Protein AF-A0A7J4V2Z4-F1 (afdb_monomer_lite)

Structure (mmCIF, N/CA/C/O backbone):
data_AF-A0A7J4V2Z4-F1
#
_entry.id   AF-A0A7J4V2Z4-F1
#
loop_
_atom_site.group_PDB
_atom_site.id
_atom_site.type_symbol
_atom_site.label_atom_id
_atom_site.label_alt_id
_atom_site.label_comp_id
_atom_site.label_asym_id
_atom_site.label_entity_id
_atom_site.label_seq_id
_atom_site.pdbx_PDB_ins_code
_atom_site.Cartn_x
_atom_site.Cartn_y
_atom_site.Cartn_z
_atom_site.occupancy
_atom_site.B_iso_or_equiv
_atom_site.auth_seq_id
_atom_site.auth_comp_id
_atom_site.auth_asym_id
_atom_site.auth_atom_id
_atom_site.pdbx_PDB_model_num
ATOM 1 N N . MET A 1 1 ? -22.629 7.817 6.655 1.00 88.19 1 MET A N 1
ATOM 2 C CA . MET A 1 1 ? -21.890 8.121 5.411 1.00 88.19 1 MET A CA 1
ATOM 3 C C . MET A 1 1 ? -20.727 7.150 5.330 1.00 88.19 1 MET A C 1
ATOM 5 O O . MET A 1 1 ? -20.129 6.923 6.371 1.00 88.19 1 MET A O 1
ATOM 9 N N . ILE A 1 2 ? -20.471 6.540 4.171 1.00 96.44 2 ILE A N 1
ATOM 10 C CA . ILE A 1 2 ? -19.297 5.675 3.965 1.00 96.44 2 ILE A CA 1
ATOM 11 C C . ILE A 1 2 ? -18.161 6.557 3.443 1.00 96.44 2 ILE A C 1
ATOM 13 O O . ILE A 1 2 ? -18.364 7.280 2.471 1.00 96.44 2 ILE A O 1
ATOM 17 N N . VAL A 1 3 ? -16.998 6.500 4.089 1.00 98.25 3 VAL A N 1
ATOM 18 C CA . VAL A 1 3 ? -15.774 7.203 3.687 1.00 98.25 3 VAL A CA 1
ATOM 19 C C . VAL A 1 3 ? -14.789 6.193 3.104 1.00 98.25 3 VAL A C 1
ATOM 21 O O . VAL A 1 3 ? -14.473 5.195 3.756 1.00 98.25 3 VAL A O 1
ATOM 24 N N . VAL A 1 4 ? -14.303 6.458 1.891 1.00 98.56 4 VAL A N 1
ATOM 25 C CA . VAL A 1 4 ? -13.264 5.659 1.226 1.00 98.56 4 VAL A CA 1
ATOM 26 C C . VAL A 1 4 ? -11.948 6.433 1.288 1.00 98.56 4 VAL A C 1
ATOM 28 O O . VAL A 1 4 ? -11.882 7.567 0.817 1.00 98.56 4 VAL A O 1
ATOM 31 N N . GLY A 1 5 ? -10.923 5.854 1.910 1.00 98.56 5 GLY A N 1
ATOM 32 C CA . GLY A 1 5 ? -9.584 6.438 1.969 1.00 98.56 5 GLY A CA 1
ATOM 33 C C . GLY A 1 5 ? -8.824 6.202 0.664 1.00 98.56 5 GLY A C 1
ATOM 34 O O . GLY A 1 5 ? -8.609 5.056 0.292 1.00 98.56 5 GLY A O 1
ATOM 35 N N . GLU A 1 6 ? -8.405 7.271 -0.012 1.00 98.56 6 GLU A N 1
ATOM 36 C CA . GLU A 1 6 ? -7.800 7.235 -1.359 1.00 98.56 6 GLU A CA 1
ATOM 37 C C . GLU A 1 6 ? -6.263 7.137 -1.375 1.00 98.56 6 GLU A C 1
ATOM 39 O O . GLU A 1 6 ? -5.624 7.149 -2.431 1.00 98.56 6 GLU A O 1
ATOM 44 N N . ARG A 1 7 ? -5.615 7.149 -0.205 1.00 98.44 7 ARG A N 1
ATOM 45 C CA . ARG A 1 7 ? -4.197 7.524 -0.131 1.00 98.44 7 ARG A CA 1
ATOM 46 C C . ARG A 1 7 ? -3.241 6.410 -0.553 1.00 98.44 7 ARG A C 1
ATOM 48 O O . ARG A 1 7 ? -2.102 6.735 -0.900 1.00 98.44 7 ARG A O 1
ATOM 55 N N . ILE A 1 8 ? -3.680 5.147 -0.567 1.00 98.69 8 ILE A N 1
ATOM 56 C CA . ILE A 1 8 ? -2.902 3.976 -1.020 1.00 98.69 8 ILE A CA 1
ATOM 57 C C . ILE A 1 8 ? -3.048 3.833 -2.543 1.00 98.69 8 ILE A C 1
ATOM 59 O O . ILE A 1 8 ? -3.629 2.889 -3.070 1.00 98.69 8 ILE A O 1
ATOM 63 N N . ASN A 1 9 ? -2.485 4.807 -3.257 1.00 98.69 9 ASN A N 1
ATOM 64 C CA . ASN A 1 9 ? -2.526 4.864 -4.711 1.00 98.69 9 ASN A CA 1
ATOM 65 C C . ASN A 1 9 ? -1.123 5.084 -5.292 1.00 98.69 9 ASN A C 1
ATOM 67 O O . ASN A 1 9 ? -0.436 6.053 -4.960 1.00 98.69 9 ASN A O 1
ATOM 71 N N . GLY A 1 10 ? -0.693 4.191 -6.183 1.00 98.19 10 GLY A N 1
ATOM 72 C CA . GLY A 1 10 ? 0.623 4.218 -6.818 1.00 98.19 10 GLY A CA 1
ATOM 73 C C . GLY A 1 10 ? 0.871 5.398 -7.762 1.00 98.19 10 GLY A C 1
ATOM 74 O O . GLY A 1 10 ? 1.999 5.565 -8.213 1.00 98.19 10 GLY A O 1
ATOM 75 N N . GLN A 1 11 ? -0.123 6.249 -8.037 1.00 97.88 11 GLN A N 1
ATOM 76 C CA . GLN A 1 11 ? 0.109 7.570 -8.637 1.00 97.88 11 GLN A CA 1
ATOM 77 C C . GLN A 1 11 ? 0.897 8.501 -7.702 1.00 97.88 11 GLN A C 1
ATOM 79 O O . GLN A 1 11 ? 1.577 9.418 -8.163 1.00 97.88 11 GLN A O 1
ATOM 84 N N . PHE A 1 12 ? 0.843 8.275 -6.386 1.00 98.31 12 PHE A N 1
ATOM 85 C CA . PHE A 1 12 ? 1.611 9.055 -5.426 1.00 98.31 12 PHE A CA 1
ATOM 86 C C . PHE A 1 12 ? 3.058 8.543 -5.336 1.00 98.31 12 PHE A C 1
ATOM 88 O O . PHE A 1 12 ? 3.262 7.372 -5.010 1.00 98.31 12 PHE A O 1
ATOM 95 N N . PRO A 1 13 ? 4.085 9.404 -5.508 1.00 97.81 13 PRO A N 1
ATOM 96 C CA . PRO A 1 13 ? 5.477 8.957 -5.612 1.00 97.81 13 PRO A CA 1
ATOM 97 C C . PRO A 1 13 ? 5.988 8.115 -4.437 1.00 97.81 13 PRO A C 1
ATOM 99 O O . PRO A 1 13 ? 6.749 7.175 -4.643 1.00 97.81 13 PRO A O 1
ATOM 102 N N . LEU A 1 14 ? 5.577 8.429 -3.203 1.00 98.44 14 LEU A N 1
ATOM 103 C CA . LEU A 1 14 ? 5.984 7.659 -2.021 1.00 98.44 14 LEU A CA 1
ATOM 104 C C . LEU A 1 14 ? 5.327 6.275 -1.972 1.00 98.44 14 LEU A C 1
ATOM 106 O O . LEU A 1 14 ? 5.988 5.306 -1.620 1.00 98.44 14 LEU A O 1
ATOM 110 N N . VAL A 1 15 ? 4.061 6.173 -2.383 1.00 98.56 15 VAL A N 1
ATOM 111 C CA . VAL A 1 15 ? 3.347 4.890 -2.445 1.00 98.56 15 VAL A CA 1
ATOM 112 C C . VAL A 1 15 ? 3.915 4.034 -3.570 1.00 98.56 15 VAL A C 1
ATOM 114 O O . VAL A 1 15 ? 4.162 2.855 -3.352 1.00 98.56 15 VAL A O 1
ATOM 117 N N . SER A 1 16 ? 4.212 4.625 -4.736 1.00 98.12 16 SER A N 1
ATOM 118 C CA . SER A 1 16 ? 4.889 3.903 -5.819 1.00 98.12 16 SER A CA 1
ATOM 119 C C . SER A 1 16 ? 6.206 3.299 -5.345 1.00 98.12 16 SER A C 1
ATOM 121 O O . SER A 1 16 ? 6.415 2.104 -5.507 1.00 98.12 16 SER A O 1
ATOM 123 N N . LYS A 1 17 ? 7.057 4.100 -4.688 1.00 98.31 17 LYS A N 1
ATOM 124 C CA . LYS A 1 17 ? 8.332 3.620 -4.140 1.00 98.31 17 LYS A CA 1
ATOM 125 C C . LYS A 1 17 ? 8.142 2.488 -3.130 1.00 98.31 17 LYS A C 1
ATOM 127 O O . LYS A 1 17 ? 8.919 1.543 -3.145 1.00 98.31 17 LYS A O 1
ATOM 132 N N . ALA A 1 18 ? 7.120 2.571 -2.279 1.00 98.62 18 ALA A N 1
ATOM 133 C CA . ALA A 1 18 ? 6.810 1.515 -1.321 1.00 98.62 18 ALA A CA 1
ATOM 134 C C . ALA A 1 18 ? 6.350 0.219 -2.010 1.00 98.62 18 ALA A C 1
ATOM 136 O O . ALA A 1 18 ? 6.766 -0.861 -1.602 1.00 98.62 18 ALA A O 1
ATOM 137 N N . ILE A 1 19 ? 5.550 0.316 -3.079 1.00 98.31 19 ILE A N 1
ATOM 138 C CA . ILE A 1 19 ? 5.147 -0.839 -3.896 1.00 98.31 19 ILE A CA 1
ATOM 139 C C . ILE A 1 19 ? 6.373 -1.484 -4.551 1.00 98.31 19 ILE A C 1
ATOM 141 O O . ILE A 1 19 ? 6.548 -2.700 -4.449 1.00 98.31 19 ILE A O 1
ATOM 145 N N . ASP A 1 20 ? 7.237 -0.677 -5.169 1.00 96.94 20 ASP A N 1
ATOM 146 C CA . ASP A 1 20 ? 8.440 -1.145 -5.869 1.00 96.94 20 ASP A CA 1
ATOM 147 C C . ASP A 1 20 ? 9.443 -1.803 -4.908 1.00 96.94 20 ASP A C 1
ATOM 149 O O . ASP A 1 20 ? 10.034 -2.834 -5.222 1.00 96.94 20 ASP A O 1
ATOM 153 N N . ALA A 1 21 ? 9.594 -1.251 -3.701 1.00 98.19 21 ALA A N 1
ATOM 154 C CA . ALA A 1 21 ? 10.467 -1.789 -2.657 1.00 98.19 21 ALA A CA 1
ATOM 155 C C . ALA A 1 21 ? 9.825 -2.911 -1.818 1.00 98.19 21 ALA A C 1
ATOM 157 O O . ALA A 1 21 ? 10.484 -3.443 -0.924 1.00 98.19 21 ALA A O 1
ATOM 158 N N . ARG A 1 22 ? 8.551 -3.254 -2.069 1.00 98.19 22 ARG A N 1
ATOM 159 C CA . ARG A 1 22 ? 7.738 -4.158 -1.234 1.00 98.19 22 ARG A CA 1
ATOM 160 C C . ARG A 1 22 ? 7.795 -3.792 0.261 1.00 98.19 22 ARG A C 1
ATOM 162 O O . ARG A 1 22 ? 7.868 -4.657 1.135 1.00 98.19 22 ARG A O 1
ATOM 169 N N . ASP A 1 23 ? 7.723 -2.495 0.559 1.00 98.69 23 ASP A N 1
ATOM 170 C CA . ASP A 1 23 ? 7.737 -1.948 1.918 1.00 98.69 23 ASP A CA 1
ATOM 171 C C . ASP A 1 23 ? 6.350 -2.066 2.570 1.00 98.69 23 ASP A C 1
ATOM 173 O O . ASP A 1 23 ? 5.511 -1.162 2.507 1.00 98.69 23 ASP A O 1
ATOM 177 N N . ALA A 1 24 ? 6.098 -3.218 3.197 1.00 98.69 24 ALA A N 1
ATOM 178 C CA . ALA A 1 24 ? 4.822 -3.493 3.852 1.00 98.69 24 ALA A CA 1
ATOM 179 C C . ALA A 1 24 ? 4.559 -2.541 5.028 1.00 98.69 24 ALA A C 1
ATOM 181 O O . ALA A 1 24 ? 3.415 -2.145 5.248 1.00 98.69 24 ALA A O 1
ATOM 182 N N . LYS A 1 25 ? 5.607 -2.123 5.752 1.00 98.62 25 LYS A N 1
ATOM 183 C CA . LYS A 1 25 ? 5.464 -1.256 6.926 1.00 98.62 25 LYS A CA 1
ATOM 184 C C . LYS A 1 25 ? 4.906 0.105 6.530 1.00 98.62 25 LYS A C 1
ATOM 186 O O . LYS A 1 25 ? 3.971 0.581 7.171 1.00 98.62 25 LYS A O 1
ATOM 191 N N . PHE A 1 26 ? 5.422 0.694 5.452 1.00 98.75 26 PHE A N 1
ATOM 192 C CA . PHE A 1 26 ? 4.908 1.960 4.931 1.00 98.75 26 PHE A CA 1
ATOM 193 C C . PHE A 1 26 ? 3.422 1.862 4.549 1.00 98.75 26 PHE A C 1
ATOM 195 O O . PHE A 1 26 ? 2.627 2.728 4.917 1.00 98.75 26 PHE A O 1
ATOM 202 N N . ILE A 1 27 ? 3.030 0.797 3.840 1.00 98.81 27 ILE A N 1
ATOM 203 C CA . ILE A 1 27 ? 1.638 0.590 3.411 1.00 98.81 27 ILE A CA 1
ATOM 204 C C . ILE A 1 27 ? 0.709 0.384 4.614 1.00 98.81 27 ILE A C 1
ATOM 206 O O . ILE A 1 27 ? -0.359 0.995 4.678 1.00 98.81 27 ILE A O 1
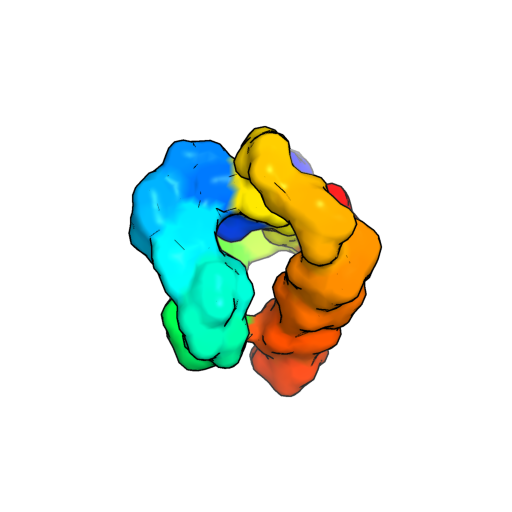ATOM 210 N N . GLN A 1 28 ? 1.123 -0.421 5.592 1.00 98.81 28 GLN A N 1
ATOM 211 C CA . GLN A 1 28 ? 0.354 -0.690 6.810 1.00 98.81 28 GLN A CA 1
ATOM 212 C C . GLN A 1 28 ? 0.186 0.556 7.685 1.00 98.81 28 GLN A C 1
ATOM 214 O O . GLN A 1 28 ? -0.899 0.776 8.227 1.00 98.81 28 GLN A O 1
ATOM 219 N N . ASP A 1 29 ? 1.219 1.393 7.792 1.00 98.75 29 ASP A N 1
ATOM 220 C CA . ASP A 1 29 ? 1.146 2.664 8.518 1.00 98.75 29 ASP A CA 1
ATOM 221 C C . ASP A 1 29 ? 0.214 3.655 7.822 1.00 98.75 29 ASP A C 1
ATOM 223 O O . ASP A 1 29 ? -0.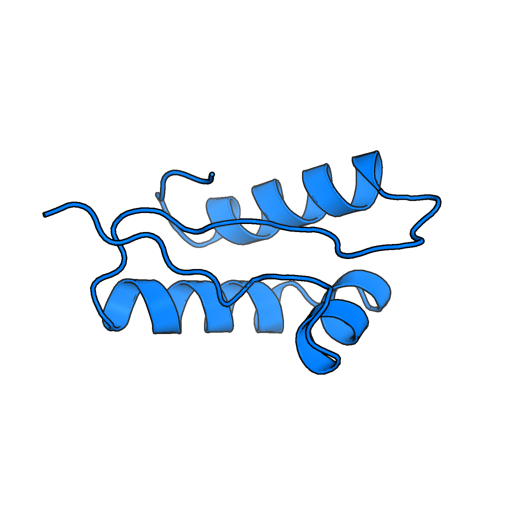544 4.369 8.481 1.00 98.75 29 ASP A O 1
ATOM 227 N N . LEU A 1 30 ? 0.242 3.698 6.489 1.00 98.69 30 LEU A N 1
ATOM 228 C CA . LEU A 1 30 ? -0.644 4.556 5.709 1.00 98.69 30 LEU A CA 1
ATOM 229 C C . LEU A 1 30 ? -2.105 4.088 5.786 1.00 98.69 30 LEU A C 1
ATOM 231 O O . LEU A 1 30 ? -3.015 4.917 5.859 1.00 98.69 30 LEU A O 1
ATOM 235 N N . ALA A 1 31 ? -2.341 2.774 5.819 1.00 98.81 31 ALA A N 1
ATOM 236 C CA . ALA A 1 31 ? -3.653 2.199 6.104 1.00 98.81 31 ALA A CA 1
ATOM 237 C C . ALA A 1 31 ? -4.136 2.612 7.503 1.00 98.81 31 ALA A C 1
ATOM 239 O O . ALA A 1 31 ? -5.215 3.189 7.630 1.00 98.81 31 ALA A O 1
ATOM 240 N N . ALA A 1 32 ? -3.303 2.427 8.533 1.00 98.81 32 ALA A N 1
ATOM 241 C CA . ALA A 1 32 ? -3.622 2.809 9.908 1.00 98.81 32 ALA A CA 1
ATOM 242 C C . ALA A 1 32 ? -3.981 4.298 10.031 1.00 98.81 32 ALA A C 1
ATOM 244 O O . ALA A 1 32 ? -4.962 4.647 10.682 1.00 98.81 32 ALA A O 1
ATOM 245 N N . GLN A 1 33 ? -3.225 5.185 9.376 1.00 98.75 33 GLN A N 1
ATOM 246 C CA . GLN A 1 33 ? -3.504 6.624 9.379 1.00 98.75 33 GLN A CA 1
ATOM 247 C C . GLN A 1 33 ? -4.890 6.949 8.813 1.00 98.75 33 GLN A C 1
ATOM 249 O O . GLN A 1 33 ? -5.617 7.745 9.403 1.00 98.75 33 GLN A O 1
ATOM 254 N N . GLN A 1 34 ? -5.278 6.321 7.702 1.00 98.75 34 GLN A N 1
ATOM 255 C CA . GLN A 1 34 ? -6.587 6.551 7.087 1.00 98.75 34 GLN A CA 1
ATOM 256 C C . GLN A 1 34 ? -7.734 5.984 7.930 1.00 98.75 34 GLN A C 1
ATOM 258 O O . GLN A 1 34 ? -8.763 6.642 8.082 1.00 98.75 34 GLN A O 1
ATOM 263 N N . LEU A 1 35 ? -7.549 4.804 8.528 1.00 98.50 35 LEU A N 1
ATOM 264 C CA . LEU A 1 35 ? -8.533 4.202 9.432 1.00 98.50 35 LEU A CA 1
ATOM 265 C C . LEU A 1 35 ? -8.729 5.046 10.694 1.00 98.50 35 LEU A C 1
ATOM 267 O O . LEU A 1 35 ? -9.862 5.351 11.062 1.00 98.50 35 LEU A O 1
ATOM 271 N N . ASN A 1 36 ? -7.637 5.517 11.297 1.00 98.44 36 ASN A N 1
ATOM 272 C CA . ASN A 1 36 ? -7.678 6.414 12.454 1.00 98.44 36 ASN A CA 1
ATOM 273 C C . ASN A 1 36 ? -8.312 7.776 12.122 1.00 98.44 36 ASN A C 1
ATOM 275 O O . ASN A 1 36 ? -8.869 8.424 13.006 1.00 98.44 36 ASN A O 1
ATOM 279 N N . ALA A 1 37 ? -8.261 8.199 10.856 1.00 98.38 37 ALA A N 1
ATOM 280 C CA . ALA A 1 37 ? -8.942 9.393 10.359 1.00 98.38 37 ALA A CA 1
ATOM 281 C C . ALA A 1 37 ? -10.430 9.163 10.014 1.00 98.38 37 ALA A C 1
ATOM 283 O O . ALA A 1 37 ? -11.114 10.109 9.623 1.00 98.38 37 ALA A O 1
ATOM 284 N N . GLY A 1 38 ? -10.948 7.939 10.171 1.00 98.06 38 GLY A N 1
ATOM 285 C CA . GLY A 1 38 ? -12.366 7.612 10.000 1.00 98.06 38 GLY A CA 1
ATOM 286 C C . GLY A 1 38 ? -12.744 6.978 8.658 1.00 98.06 38 GLY A C 1
ATOM 287 O O . GLY A 1 38 ? -13.935 6.904 8.350 1.00 98.06 38 GLY A O 1
ATOM 288 N N . ALA A 1 39 ? -11.777 6.514 7.858 1.00 98.56 39 ALA A N 1
ATOM 289 C CA . ALA A 1 39 ? -12.077 5.736 6.657 1.00 98.56 39 ALA A CA 1
ATOM 290 C C . ALA A 1 39 ? -12.783 4.415 7.017 1.00 98.56 39 ALA A C 1
ATOM 292 O O . ALA A 1 39 ? -12.383 3.712 7.943 1.00 98.56 39 ALA A O 1
ATOM 293 N N . ASN A 1 40 ? -13.831 4.062 6.271 1.00 98.44 40 ASN A N 1
ATOM 294 C CA . ASN A 1 40 ? -14.548 2.790 6.420 1.00 98.44 40 ASN A CA 1
ATOM 295 C C . ASN A 1 40 ? -14.048 1.721 5.438 1.00 98.44 40 ASN A C 1
ATOM 297 O O . ASN A 1 40 ? -14.208 0.528 5.687 1.00 98.44 40 ASN A O 1
ATOM 301 N N . ILE A 1 41 ? -13.510 2.163 4.301 1.00 98.56 41 ILE A N 1
ATOM 302 C CA . ILE A 1 41 ? -12.974 1.348 3.208 1.00 98.56 41 ILE A CA 1
ATOM 303 C C . ILE A 1 41 ? -11.668 2.009 2.764 1.00 98.56 41 ILE A C 1
ATOM 305 O O . ILE A 1 41 ? -11.560 3.237 2.819 1.00 98.56 41 ILE A O 1
ATOM 309 N N . LEU A 1 42 ? -10.686 1.224 2.330 1.00 98.81 42 LEU A N 1
ATOM 310 C CA . LEU A 1 42 ? -9.458 1.743 1.726 1.00 98.81 42 LEU A CA 1
ATOM 311 C C . LEU A 1 42 ? -9.450 1.418 0.232 1.00 98.81 42 LEU A C 1
ATOM 313 O O . LEU A 1 42 ? -9.567 0.251 -0.131 1.00 98.81 42 LEU A O 1
ATOM 317 N N . ASP A 1 43 ? -9.318 2.442 -0.607 1.00 98.75 43 ASP A N 1
ATOM 318 C CA . ASP A 1 43 ? -9.036 2.283 -2.036 1.00 98.75 43 ASP A CA 1
ATOM 319 C C . ASP A 1 43 ? -7.597 1.792 -2.208 1.00 98.75 43 ASP A C 1
ATOM 321 O O . ASP A 1 43 ? -6.675 2.298 -1.549 1.00 98.75 43 ASP A O 1
ATOM 325 N N . VAL A 1 44 ? -7.411 0.793 -3.069 1.00 98.69 44 VAL A N 1
ATOM 326 C CA . VAL A 1 44 ? -6.099 0.215 -3.356 1.00 98.69 44 VAL A CA 1
ATOM 327 C C . VAL A 1 44 ? -5.833 0.291 -4.848 1.00 98.69 44 VAL A C 1
ATOM 329 O O . VAL A 1 44 ? -6.461 -0.384 -5.658 1.00 98.69 44 VAL A O 1
ATOM 332 N N . ASN A 1 45 ? -4.831 1.082 -5.223 1.00 98.62 45 ASN A N 1
ATOM 333 C CA . ASN A 1 45 ? -4.476 1.280 -6.621 1.00 98.62 45 ASN A CA 1
ATOM 334 C C . ASN A 1 45 ? -2.970 1.100 -6.824 1.00 98.62 45 ASN A C 1
ATOM 336 O O . ASN A 1 45 ? -2.154 1.783 -6.202 1.00 98.62 45 ASN A O 1
ATOM 340 N N . THR A 1 46 ? -2.577 0.207 -7.733 1.00 98.38 46 THR A N 1
ATOM 341 C CA . THR A 1 46 ? -1.161 -0.041 -8.047 1.00 98.38 46 THR A CA 1
ATOM 342 C C . THR A 1 46 ? -0.498 1.152 -8.730 1.00 98.38 46 THR A C 1
ATOM 344 O O . THR A 1 46 ? 0.721 1.272 -8.705 1.00 98.38 46 THR A O 1
ATOM 347 N N . GLY A 1 47 ? -1.258 2.071 -9.314 1.00 97.06 47 GLY A N 1
ATOM 348 C CA . GLY A 1 47 ? -0.748 3.137 -10.166 1.00 97.06 47 GLY A CA 1
ATOM 349 C C . GLY A 1 47 ? -0.483 2.670 -11.605 1.00 97.06 47 GLY A C 1
ATOM 350 O O . GLY A 1 47 ? -0.612 1.484 -11.919 1.00 97.06 47 GLY A O 1
ATOM 351 N N . PRO A 1 48 ? -0.148 3.613 -12.499 1.00 95.69 48 PRO A N 1
ATOM 352 C CA . PRO A 1 48 ? -0.006 3.355 -13.928 1.00 95.69 48 PRO A CA 1
ATOM 353 C C . PRO A 1 48 ? 1.323 2.676 -14.283 1.00 95.69 48 PRO A C 1
ATOM 355 O O . PRO A 1 48 ? 2.321 2.843 -13.587 1.00 95.69 48 PRO A O 1
ATOM 358 N N . GLY A 1 49 ? 1.349 1.987 -15.429 1.00 92.25 49 GLY A N 1
ATOM 359 C CA . GLY A 1 49 ? 2.591 1.598 -16.111 1.00 92.25 49 GLY A CA 1
ATOM 360 C C . GLY A 1 49 ? 3.409 0.487 -15.449 1.00 92.25 49 GLY A C 1
ATOM 361 O O . GLY A 1 49 ? 4.580 0.343 -15.784 1.00 92.25 49 GLY A O 1
ATOM 362 N N . ARG A 1 50 ? 2.825 -0.278 -14.518 1.00 93.38 50 ARG A N 1
ATOM 363 C CA . ARG A 1 50 ? 3.466 -1.471 -13.949 1.00 93.38 50 ARG A CA 1
ATOM 364 C C . ARG A 1 50 ? 3.156 -2.708 -14.778 1.00 93.38 50 ARG A C 1
ATOM 366 O O . ARG A 1 50 ? 1.987 -3.042 -14.965 1.00 93.38 50 ARG A O 1
ATOM 373 N N . ASP A 1 51 ? 4.207 -3.410 -15.181 1.00 95.25 51 ASP A N 1
ATOM 374 C CA . ASP A 1 51 ? 4.094 -4.723 -15.818 1.00 95.25 51 ASP A CA 1
ATOM 375 C C . ASP A 1 51 ? 3.689 -5.810 -14.803 1.00 95.25 51 ASP A C 1
ATOM 377 O O . ASP A 1 51 ? 3.020 -6.772 -15.168 1.00 95.25 51 ASP A O 1
ATOM 381 N N . ASP A 1 52 ? 4.027 -5.628 -13.517 1.00 96.19 52 ASP A N 1
ATOM 382 C CA . ASP A 1 52 ? 3.716 -6.537 -12.400 1.00 96.19 52 ASP A CA 1
ATOM 383 C C . ASP A 1 52 ? 2.401 -6.187 -11.676 1.00 96.19 52 ASP A C 1
ATOM 385 O O . ASP A 1 52 ? 2.235 -6.462 -10.487 1.00 96.19 52 ASP A O 1
ATOM 389 N N . GLY A 1 53 ? 1.459 -5.533 -12.366 1.00 97.25 53 GLY A N 1
ATOM 390 C CA . GLY A 1 53 ? 0.205 -5.044 -11.781 1.00 97.25 53 GLY A CA 1
ATOM 391 C C . GLY A 1 53 ? -0.571 -6.091 -10.957 1.00 97.25 53 GLY A C 1
ATOM 392 O O . GLY A 1 53 ? -0.925 -5.798 -9.810 1.00 97.25 53 GLY A O 1
ATOM 393 N N . PRO A 1 54 ? -0.828 -7.307 -11.479 1.00 98.00 54 PRO A N 1
ATOM 394 C CA . PRO A 1 54 ? -1.511 -8.363 -10.728 1.00 98.00 54 PRO A CA 1
ATOM 395 C C . PRO A 1 54 ? -0.778 -8.776 -9.443 1.00 98.00 54 PRO A C 1
ATOM 397 O O . PRO A 1 54 ? -1.399 -8.901 -8.384 1.00 98.00 54 PRO A O 1
ATOM 400 N N . GLU A 1 55 ? 0.540 -8.951 -9.506 1.00 98.44 55 GLU A N 1
ATOM 401 C CA . GLU A 1 55 ? 1.381 -9.326 -8.370 1.00 98.44 55 GLU A CA 1
ATOM 402 C C . GLU A 1 55 ? 1.459 -8.203 -7.332 1.00 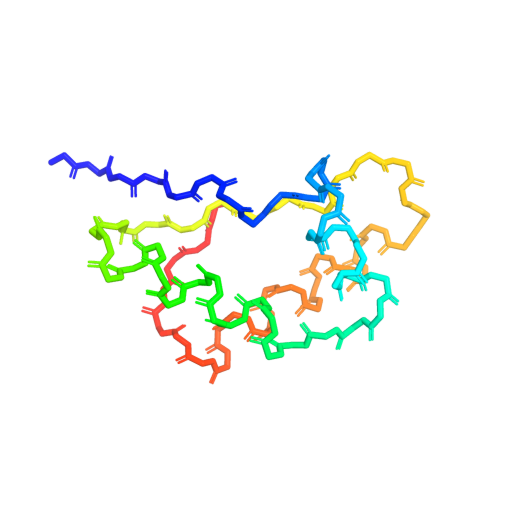98.44 55 GLU A C 1
ATOM 404 O O . GLU A 1 55 ? 1.360 -8.462 -6.129 1.00 98.44 55 GLU A O 1
ATOM 409 N N . ALA A 1 56 ? 1.591 -6.956 -7.783 1.00 98.50 56 ALA A N 1
ATOM 410 C CA . ALA A 1 56 ? 1.593 -5.774 -6.932 1.00 98.50 56 ALA A CA 1
ATOM 411 C C . ALA A 1 56 ? 0.252 -5.607 -6.203 1.00 98.50 56 ALA A C 1
ATOM 413 O O . ALA A 1 56 ? 0.242 -5.336 -5.001 1.00 98.50 56 ALA A O 1
ATOM 414 N N . MET A 1 57 ? -0.875 -5.824 -6.891 1.00 98.69 57 MET A N 1
ATOM 415 C CA . MET A 1 57 ? -2.205 -5.782 -6.278 1.00 98.69 57 MET A CA 1
ATOM 416 C C . MET A 1 57 ? -2.365 -6.879 -5.221 1.00 98.69 57 MET A C 1
ATOM 418 O O . MET A 1 57 ? -2.768 -6.600 -4.091 1.00 98.69 57 MET A O 1
ATOM 422 N N . ALA A 1 58 ? -1.991 -8.120 -5.549 1.00 98.62 58 ALA A N 1
ATOM 423 C CA . ALA A 1 58 ? -2.042 -9.230 -4.599 1.00 98.62 58 ALA A CA 1
ATOM 424 C C . ALA A 1 58 ? -1.176 -8.963 -3.356 1.00 98.62 58 ALA A C 1
ATOM 426 O O . ALA A 1 58 ? -1.574 -9.296 -2.238 1.00 98.62 58 ALA A O 1
ATOM 427 N N . TRP A 1 59 ? -0.007 -8.342 -3.538 1.00 98.69 59 TRP A N 1
ATOM 428 C CA . TRP A 1 59 ? 0.867 -7.948 -2.439 1.00 98.69 59 TRP A CA 1
ATOM 429 C C . TRP A 1 59 ? 0.269 -6.825 -1.580 1.00 98.69 59 TRP A C 1
ATOM 431 O O . TRP A 1 59 ? 0.296 -6.939 -0.353 1.00 98.69 59 TRP A O 1
ATOM 441 N N . LEU A 1 60 ? -0.301 -5.777 -2.186 1.00 98.75 60 LEU A N 1
ATOM 442 C CA . LEU A 1 60 ? -0.946 -4.675 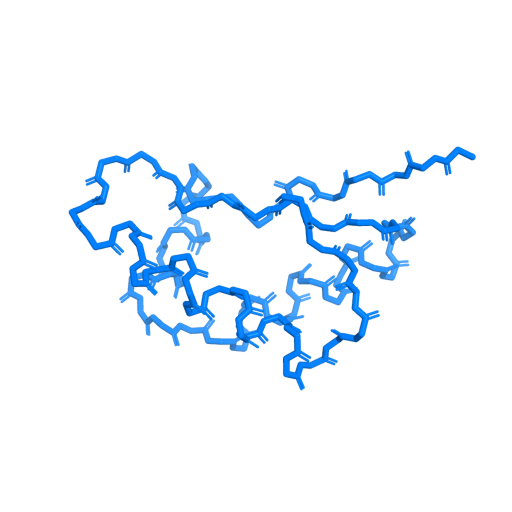-1.462 1.00 98.75 60 LEU A CA 1
ATOM 443 C C . LEU A 1 60 ? -2.109 -5.175 -0.599 1.00 98.75 60 LEU A C 1
ATOM 445 O O . LEU A 1 60 ? -2.151 -4.878 0.595 1.00 98.75 60 LEU A O 1
ATOM 449 N N . VAL A 1 61 ? -3.007 -5.975 -1.184 1.00 98.75 61 VAL A N 1
ATOM 450 C CA . VAL A 1 61 ? -4.172 -6.549 -0.490 1.00 98.75 61 VAL A CA 1
ATOM 451 C C . VAL A 1 61 ? -3.735 -7.337 0.742 1.00 98.75 61 VAL A C 1
ATOM 453 O O . VAL A 1 61 ? -4.206 -7.058 1.844 1.00 98.75 61 VAL A O 1
ATOM 456 N N . ARG A 1 62 ? -2.788 -8.269 0.573 1.00 98.62 62 ARG A N 1
ATOM 457 C CA . ARG A 1 62 ? -2.261 -9.075 1.686 1.00 98.62 62 ARG A CA 1
ATOM 458 C C . ARG A 1 62 ? -1.596 -8.205 2.745 1.00 98.62 62 ARG A C 1
ATOM 460 O O . ARG A 1 62 ? -1.937 -8.312 3.912 1.00 98.62 62 ARG A O 1
ATOM 467 N N . SER A 1 63 ? -0.724 -7.284 2.337 1.00 98.56 63 SER A N 1
ATOM 468 C CA . SER A 1 63 ? 0.012 -6.426 3.274 1.00 98.56 63 SER A CA 1
ATOM 469 C C . SER A 1 63 ? -0.919 -5.593 4.155 1.00 98.56 63 SER A C 1
ATOM 471 O O . SER A 1 63 ? -0.635 -5.420 5.338 1.00 98.56 63 SER A O 1
ATOM 473 N N . ILE A 1 64 ? -2.025 -5.085 3.601 1.00 98.75 64 ILE A N 1
ATOM 474 C CA . ILE A 1 64 ? -3.017 -4.319 4.364 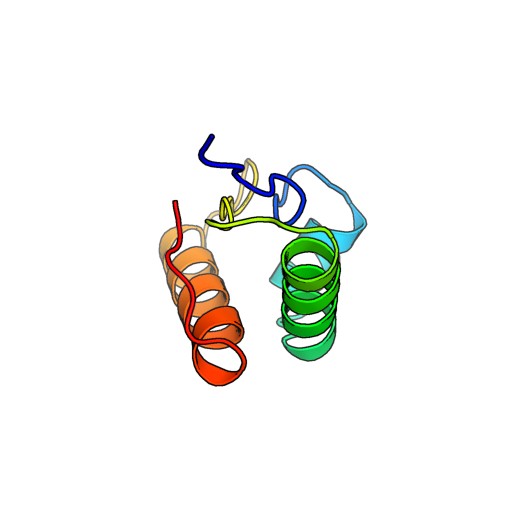1.00 98.75 64 ILE A CA 1
ATOM 475 C C . ILE A 1 64 ? -3.812 -5.244 5.293 1.00 98.75 64 ILE A C 1
ATOM 477 O O . ILE A 1 64 ? -3.935 -4.940 6.479 1.00 98.75 64 ILE A O 1
ATOM 481 N N . GLN A 1 65 ? -4.324 -6.366 4.778 1.00 98.31 65 GLN A N 1
ATOM 482 C CA . GLN A 1 65 ? -5.203 -7.266 5.535 1.00 98.31 65 GLN A CA 1
ATOM 483 C C . GLN A 1 65 ? -4.478 -8.093 6.606 1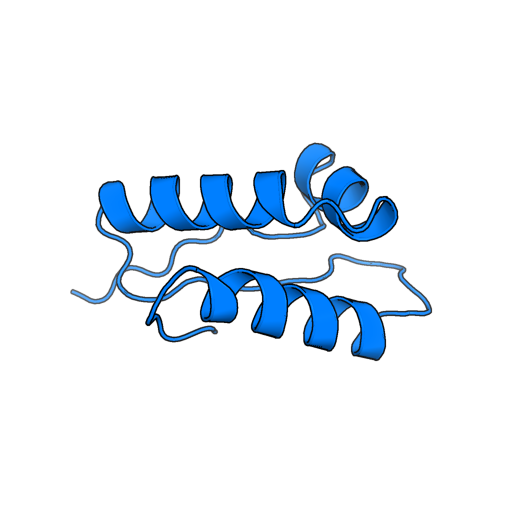.00 98.31 65 GLN A C 1
ATOM 485 O O . GLN A 1 65 ? -5.104 -8.490 7.585 1.00 98.31 65 GLN A O 1
ATOM 490 N N . ASP A 1 66 ? -3.163 -8.283 6.484 1.00 98.12 66 ASP A N 1
ATOM 491 C CA . ASP A 1 66 ? -2.333 -8.885 7.535 1.00 98.12 66 ASP A CA 1
ATOM 492 C C . ASP A 1 66 ? -2.264 -8.004 8.799 1.00 98.12 66 ASP A C 1
ATOM 494 O O . ASP A 1 66 ? -2.030 -8.511 9.896 1.00 98.12 66 ASP A O 1
ATOM 498 N N . ALA A 1 67 ? -2.454 -6.686 8.658 1.00 97.75 67 ALA A N 1
ATOM 499 C CA . ALA A 1 67 ? -2.382 -5.730 9.764 1.00 97.75 67 ALA A CA 1
ATOM 500 C C . ALA A 1 67 ? -3.749 -5.186 10.201 1.00 97.75 67 ALA A C 1
ATOM 502 O O . ALA A 1 67 ? -3.895 -4.780 11.355 1.00 97.75 67 ALA A O 1
ATOM 503 N N . HIS A 1 68 ? -4.736 -5.154 9.300 1.00 96.81 68 HIS A N 1
ATOM 504 C CA . HIS A 1 68 ? -6.016 -4.481 9.522 1.00 96.81 68 HIS A CA 1
ATOM 505 C C . HIS A 1 68 ? -7.187 -5.299 8.978 1.00 96.81 68 HIS A C 1
ATOM 507 O O . HIS A 1 68 ? -7.216 -5.647 7.800 1.00 96.81 68 HIS A O 1
ATOM 513 N N . ASP A 1 69 ? -8.210 -5.522 9.805 1.00 97.25 69 ASP A N 1
ATOM 514 C CA . ASP A 1 69 ? -9.492 -6.071 9.348 1.00 97.25 69 ASP A CA 1
ATOM 515 C C . ASP A 1 69 ? -10.333 -4.961 8.698 1.00 97.25 69 ASP A C 1
ATOM 517 O O . ASP A 1 69 ? -11.070 -4.225 9.361 1.00 97.25 69 ASP A O 1
ATOM 521 N N . VAL A 1 70 ? -10.151 -4.778 7.389 1.00 97.25 70 VAL A N 1
ATOM 522 C CA . VAL A 1 70 ? -10.778 -3.702 6.614 1.00 97.25 70 VAL A CA 1
ATOM 523 C C . VAL A 1 70 ? -11.199 -4.178 5.223 1.00 97.25 70 VAL A C 1
ATOM 525 O O . VAL A 1 70 ? -10.549 -5.010 4.585 1.00 97.25 70 VAL A O 1
ATOM 528 N N . ARG A 1 71 ? -12.302 -3.610 4.721 1.00 98.00 71 ARG A N 1
ATOM 529 C CA . ARG A 1 71 ? -12.714 -3.759 3.322 1.00 98.00 71 ARG A CA 1
ATOM 530 C C . ARG A 1 71 ? -11.823 -2.925 2.406 1.00 98.00 71 ARG A C 1
ATOM 532 O O . ARG A 1 71 ? -11.564 -1.755 2.684 1.00 98.00 71 ARG A O 1
ATOM 539 N N . LEU A 1 72 ? -11.429 -3.525 1.292 1.00 98.31 72 LEU A N 1
ATOM 540 C CA . LEU A 1 72 ? -10.677 -2.862 0.234 1.00 98.31 72 LEU A CA 1
ATOM 541 C C . LEU A 1 72 ? -11.600 -2.596 -0.959 1.00 98.31 72 LEU A C 1
ATOM 543 O O . LEU A 1 72 ? -12.515 -3.390 -1.206 1.00 98.31 72 LEU A O 1
ATOM 547 N N . ALA A 1 73 ? -11.377 -1.475 -1.640 1.00 94.88 73 ALA A N 1
ATOM 548 C CA . ALA A 1 73 ? -12.022 -1.097 -2.896 1.00 94.88 73 ALA A CA 1
ATOM 549 C C . ALA A 1 73 ? -10.998 -1.070 -4.032 1.00 94.88 73 ALA A C 1
ATOM 551 O O . ALA A 1 73 ? -9.837 -0.683 -3.756 1.00 94.88 73 ALA A O 1
#

pLDDT: mean 97.88, std 1.66, range [88.19, 98.81]

Secondary structure (DSSP, 8-state):
---EEEEEETTSHHHHHHHHTT-HHHHHHHHHHHHHTT-SEEEEE--SS-TTHHHHHHHHHHHHHTT---EE-

Foldseek 3Di:
DAAEAEPCACVDPVNVVCLVVVVLVVLQVSLVVVVVVPHQEYEHYNYPDDPCRVVSSVSSVCSNVVRDPHHYD

Sequence (73 aa):
MIVVGERINGQFPLVSKAIDARDAKFIQDLAAQQLNAGANILDVNTGPGRDDGPEAMAWLVRSIQDAHDVRLA

Radius of gyration: 11.28 Å; chains: 1; bounding box: 32×19×29 Å